Protein AF-A0A835P5L2-F1 (afdb_monomer_lite)

Sequence (137 aa):
MKTEKEQELLGNIPTVNNMLFSGQVLYGNDELTNGLTSLKVRDCELEQTWLFFSWPLVSVQGEDCFVRLNFRGQLTIIDDTGKNSSALPTAANPTKGEYVLILEGLLAQIYGPSAWSTNVRGVQPIVHLMLPSDAQE

Radius of gyration: 19.62 Å; chains: 1; bounding box: 63×39×57 Å

Secondary structure (DSSP, 8-state):
---GGGTTTSPPPPPBTTEEETT-EEETT-EEE-SSEEEEEETTEEEEEETTEEEEEEE-SSSS-EEEE-TTS-EEEE-TTSS-EEE----SSPPSS--EEEEETTEEEEE-S-------TT----------S----

Structure (mmCIF, N/CA/C/O backbone):
data_AF-A0A835P5L2-F1
#
_entry.id   AF-A0A835P5L2-F1
#
loop_
_atom_site.group_PDB
_atom_site.id
_atom_site.type_symbol
_atom_site.label_atom_id
_atom_site.label_alt_id
_atom_site.label_comp_id
_atom_site.label_asym_id
_atom_site.label_entity_id
_atom_site.label_seq_id
_atom_site.pdbx_PDB_ins_code
_atom_site.Cartn_x
_atom_site.Cartn_y
_atom_site.Cartn_z
_atom_site.occupancy
_atom_site.B_iso_or_equiv
_atom_site.auth_seq_id
_atom_site.auth_comp_id
_atom_site.auth_asym_id
_atom_site.auth_atom_id
_atom_site.pdbx_PDB_model_num
ATOM 1 N N . MET A 1 1 ? -33.165 -4.835 -18.213 1.00 38.41 1 MET A N 1
ATOM 2 C CA . MET A 1 1 ? -32.359 -5.948 -17.667 1.00 38.41 1 MET A CA 1
ATOM 3 C C . MET A 1 1 ? -31.127 -6.099 -18.535 1.00 38.41 1 MET A C 1
ATOM 5 O O . MET A 1 1 ? -31.222 -6.672 -19.610 1.00 38.41 1 MET A O 1
ATOM 9 N N . LYS A 1 2 ? -30.017 -5.475 -18.130 1.00 36.59 2 LYS A N 1
ATOM 10 C CA . LYS A 1 2 ? -28.715 -5.624 -18.787 1.00 36.59 2 LYS A CA 1
ATOM 11 C C . LYS A 1 2 ? -27.964 -6.690 -17.989 1.00 36.59 2 LYS A C 1
ATOM 13 O O . LYS A 1 2 ? -27.920 -6.616 -16.768 1.00 36.59 2 LYS A O 1
ATOM 18 N N . THR A 1 3 ? -27.563 -7.731 -18.696 1.00 38.94 3 THR A N 1
ATOM 19 C CA . THR A 1 3 ? -27.228 -9.073 -18.220 1.00 38.94 3 THR A CA 1
ATOM 20 C C . THR A 1 3 ? -26.039 -9.082 -17.251 1.00 38.94 3 THR A C 1
ATOM 22 O O . THR A 1 3 ? -25.033 -8.432 -17.521 1.00 38.94 3 THR A O 1
ATOM 25 N N . GLU A 1 4 ? -26.127 -9.895 -16.192 1.00 45.00 4 GLU A N 1
ATOM 26 C CA . GLU A 1 4 ? -25.097 -10.213 -15.172 1.00 45.00 4 GLU A CA 1
ATOM 27 C C . GLU A 1 4 ? -23.681 -10.517 -15.710 1.00 45.00 4 GLU A C 1
ATOM 29 O O . GLU A 1 4 ? -22.714 -10.487 -14.959 1.00 45.00 4 GLU A O 1
ATOM 34 N N . LYS A 1 5 ? -23.515 -10.742 -17.018 1.00 39.53 5 LYS A N 1
ATOM 35 C CA . LYS A 1 5 ? -22.228 -11.064 -17.653 1.00 39.53 5 LYS A CA 1
ATOM 36 C C . LYS A 1 5 ? -21.260 -9.881 -17.806 1.00 39.53 5 LYS A C 1
ATOM 38 O O . LYS A 1 5 ? -20.086 -10.109 -18.068 1.00 39.53 5 LYS A O 1
ATOM 43 N N . GLU A 1 6 ? -21.708 -8.631 -17.653 1.00 38.78 6 GLU A N 1
ATOM 44 C CA . GLU A 1 6 ? -20.798 -7.464 -17.658 1.00 38.78 6 GLU A CA 1
ATOM 45 C C . GLU A 1 6 ? -20.146 -7.204 -16.286 1.00 38.78 6 GLU A C 1
ATOM 47 O O . GLU A 1 6 ? -19.129 -6.518 -16.228 1.00 38.78 6 GLU A O 1
ATOM 52 N N . GLN A 1 7 ? -20.683 -7.762 -15.192 1.00 41.16 7 GLN A N 1
ATOM 53 C CA . GLN A 1 7 ? -20.079 -7.644 -13.856 1.00 41.16 7 GLN A CA 1
ATOM 54 C C . GLN A 1 7 ? -18.979 -8.687 -13.603 1.00 41.16 7 GLN A C 1
ATOM 56 O O . GLN A 1 7 ? -18.059 -8.416 -12.840 1.00 41.16 7 GLN A O 1
ATOM 61 N N . GLU A 1 8 ? -19.005 -9.827 -14.298 1.00 36.34 8 GLU A N 1
ATOM 62 C CA . GLU A 1 8 ? -17.997 -10.895 -14.167 1.00 36.34 8 GLU A CA 1
ATOM 63 C C . GLU A 1 8 ? -16.652 -10.560 -14.858 1.00 36.34 8 GLU A C 1
ATOM 65 O O . GLU A 1 8 ? -15.634 -11.196 -14.607 1.00 36.34 8 GLU A O 1
ATOM 70 N N . LEU A 1 9 ? -16.621 -9.515 -15.697 1.00 42.91 9 LEU A N 1
ATOM 71 C CA . LEU A 1 9 ? -15.409 -8.987 -16.346 1.00 42.91 9 LEU A CA 1
ATOM 72 C C . LEU A 1 9 ? -14.678 -7.917 -15.517 1.00 42.91 9 LEU A C 1
ATOM 74 O O . LEU A 1 9 ? -13.601 -7.474 -15.912 1.00 42.91 9 LEU A O 1
ATOM 78 N N . LEU A 1 10 ? -15.212 -7.546 -14.349 1.00 43.09 10 LEU A N 1
ATOM 79 C CA . LEU A 1 10 ? -14.480 -6.824 -13.303 1.00 43.09 10 LEU A CA 1
ATOM 80 C C . LEU A 1 10 ? -13.756 -7.825 -12.394 1.00 43.09 10 LEU A C 1
ATOM 82 O O . LEU A 1 10 ? -13.821 -7.718 -11.172 1.00 43.09 10 LEU A O 1
ATOM 86 N N . GLY A 1 11 ? -13.124 -8.843 -12.987 1.00 48.84 11 GLY A N 1
ATOM 87 C CA . GLY A 1 11 ? -12.347 -9.821 -12.237 1.00 48.84 11 GLY A CA 1
ATOM 88 C C . GLY A 1 11 ? -11.349 -9.076 -11.361 1.00 48.84 11 GLY A C 1
ATOM 89 O O . GLY A 1 11 ? -10.552 -8.291 -11.878 1.00 48.84 11 GLY A O 1
ATOM 90 N N . ASN A 1 12 ? -11.443 -9.268 -10.042 1.00 66.38 12 ASN A N 1
ATOM 91 C CA . ASN A 1 12 ? -10.477 -8.719 -9.101 1.00 66.38 12 ASN A CA 1
ATOM 92 C C . ASN A 1 12 ? -9.080 -9.004 -9.653 1.00 66.38 12 ASN A C 1
ATOM 94 O O . ASN A 1 12 ? -8.763 -10.158 -9.951 1.00 66.38 12 ASN A O 1
ATOM 98 N N . ILE A 1 13 ? -8.280 -7.950 -9.840 1.00 74.00 13 ILE A N 1
ATOM 99 C CA . ILE A 1 13 ? -6.893 -8.093 -10.284 1.00 74.00 13 ILE A CA 1
ATOM 100 C C . ILE A 1 13 ? -6.249 -9.107 -9.329 1.00 74.00 13 ILE A C 1
ATOM 102 O O . ILE A 1 13 ? -6.343 -8.892 -8.114 1.00 74.00 13 ILE A O 1
ATOM 106 N N . PRO A 1 14 ? -5.664 -10.211 -9.831 1.00 80.62 14 PRO A N 1
ATOM 107 C CA . PRO A 1 14 ? -5.033 -11.198 -8.971 1.00 80.62 14 PRO A CA 1
ATOM 108 C C . PRO A 1 14 ? -4.026 -10.522 -8.046 1.00 80.62 14 PRO A C 1
ATOM 110 O O . PRO A 1 14 ? -3.273 -9.638 -8.466 1.00 80.62 14 PRO A O 1
ATOM 113 N N . THR A 1 15 ? -4.034 -10.905 -6.775 1.00 84.31 15 THR A N 1
ATOM 114 C CA . THR A 1 15 ? -3.042 -10.413 -5.826 1.00 84.31 15 THR A CA 1
ATOM 115 C C . THR A 1 15 ? -1.681 -11.007 -6.175 1.00 84.31 15 THR A C 1
ATOM 117 O O . THR A 1 15 ? -1.556 -12.180 -6.531 1.00 84.31 15 THR A O 1
ATOM 120 N N . VAL A 1 16 ? -0.649 -10.171 -6.112 1.00 91.75 16 VAL A N 1
ATOM 121 C CA . VAL A 1 16 ? 0.744 -10.566 -6.317 1.00 91.75 16 VAL A CA 1
ATOM 122 C C . VAL A 1 16 ? 1.498 -10.148 -5.068 1.00 91.75 16 VAL A C 1
ATOM 124 O O . VAL A 1 16 ? 1.373 -9.009 -4.634 1.00 91.75 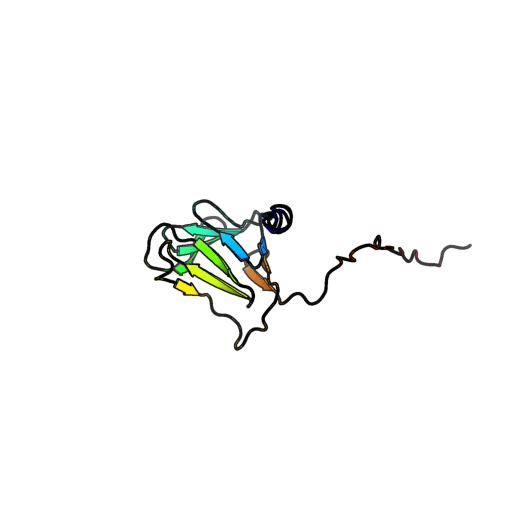16 VAL A O 1
ATOM 127 N N . ASN A 1 17 ? 2.283 -11.057 -4.490 1.00 94.50 17 ASN A N 1
ATOM 128 C CA . ASN A 1 17 ? 2.836 -10.875 -3.146 1.00 94.50 17 ASN A CA 1
ATOM 129 C C . ASN A 1 17 ? 3.612 -9.570 -2.955 1.00 94.50 17 ASN A C 1
ATOM 131 O O . ASN A 1 17 ? 3.587 -9.026 -1.868 1.00 94.50 17 ASN A O 1
ATOM 135 N N . ASN A 1 18 ? 4.300 -9.052 -3.971 1.00 96.81 18 ASN A N 1
ATOM 136 C CA . ASN A 1 18 ? 5.101 -7.834 -3.853 1.00 96.81 18 ASN A CA 1
ATOM 137 C C . ASN A 1 18 ? 4.522 -6.639 -4.626 1.00 96.81 18 ASN A C 1
ATOM 139 O O . ASN A 1 18 ? 5.247 -5.664 -4.831 1.00 96.81 18 ASN A O 1
ATOM 143 N N . MET A 1 19 ? 3.269 -6.709 -5.093 1.00 96.44 19 MET A N 1
ATOM 144 C CA . MET A 1 19 ? 2.661 -5.647 -5.898 1.00 96.44 19 MET A CA 1
ATOM 145 C C . MET A 1 19 ? 1.231 -5.318 -5.473 1.00 96.44 19 MET A C 1
ATOM 147 O O . MET A 1 19 ? 0.429 -6.205 -5.197 1.00 96.44 19 MET A O 1
ATOM 151 N N . LEU A 1 20 ? 0.898 -4.030 -5.519 1.00 96.81 20 LEU A N 1
ATOM 152 C CA . LEU A 1 20 ? -0.459 -3.522 -5.348 1.00 96.81 20 LEU A CA 1
ATOM 153 C C . LEU A 1 20 ? -0.813 -2.626 -6.535 1.00 96.81 20 LEU A C 1
ATOM 155 O O . LEU A 1 20 ? -0.245 -1.549 -6.711 1.00 96.81 20 LEU A O 1
ATOM 159 N N . PHE A 1 21 ? -1.744 -3.075 -7.365 1.00 96.38 21 PHE A N 1
ATOM 160 C CA . PHE A 1 21 ? -2.222 -2.346 -8.535 1.00 96.38 21 PHE A CA 1
ATOM 161 C C . PHE A 1 21 ? -3.275 -1.300 -8.160 1.00 96.38 21 PHE A C 1
ATOM 163 O O . PHE A 1 21 ? -3.971 -1.417 -7.149 1.00 96.38 21 PHE A O 1
ATOM 170 N N . SER A 1 22 ? -3.434 -0.275 -9.003 1.00 95.81 22 SER A N 1
ATOM 171 C CA . SER A 1 22 ? -4.504 0.713 -8.848 1.00 95.81 22 SER A CA 1
ATOM 172 C C . SER A 1 22 ? -5.864 0.045 -8.643 1.00 95.81 22 SER A C 1
ATOM 174 O O . SER A 1 22 ? -6.292 -0.804 -9.419 1.00 95.81 22 SER A O 1
ATOM 176 N N . GLY A 1 23 ? -6.572 0.477 -7.605 1.00 93.81 23 GLY A N 1
ATOM 177 C CA . GLY A 1 23 ? -7.877 -0.041 -7.220 1.00 93.81 23 GLY A CA 1
ATOM 178 C C . GLY A 1 23 ? -7.822 -1.153 -6.176 1.00 93.81 23 GLY A C 1
ATOM 179 O O . GLY A 1 23 ? -8.785 -1.243 -5.415 1.00 93.81 23 GLY A O 1
ATOM 180 N N . GLN A 1 24 ? -6.727 -1.919 -6.092 1.00 95.31 24 GLN A N 1
ATOM 181 C CA . GLN A 1 24 ? -6.544 -2.938 -5.057 1.00 95.31 24 GLN A CA 1
ATOM 182 C C . GLN A 1 24 ? -6.344 -2.306 -3.676 1.00 95.31 24 GLN A C 1
ATOM 184 O O . GLN A 1 24 ? -5.958 -1.136 -3.544 1.00 95.31 24 GLN A O 1
ATOM 189 N N . VAL A 1 25 ? -6.621 -3.111 -2.652 1.00 95.06 25 VAL A N 1
ATOM 190 C CA . VAL A 1 25 ? -6.543 -2.727 -1.246 1.00 95.06 25 VAL A CA 1
ATOM 191 C C . VAL A 1 25 ? -5.665 -3.697 -0.460 1.00 95.06 25 VAL A C 1
ATOM 193 O O . VAL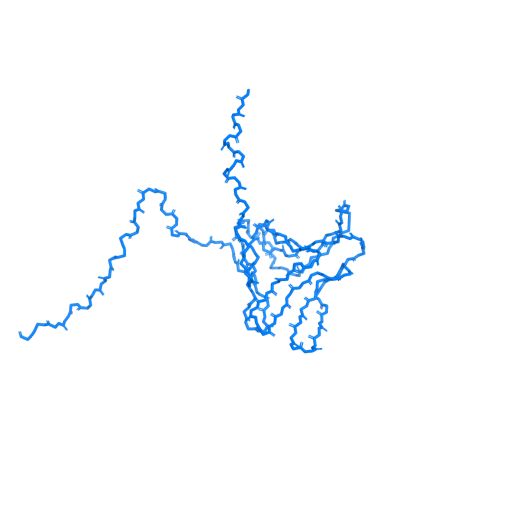 A 1 25 ? -5.596 -4.873 -0.804 1.00 95.06 25 VAL A O 1
ATOM 196 N N . LEU A 1 26 ? -5.016 -3.191 0.587 1.00 94.56 26 LEU A N 1
ATOM 197 C CA . LEU A 1 26 ? -4.415 -3.977 1.667 1.00 94.56 26 LEU A CA 1
ATOM 198 C C . LEU A 1 26 ? -5.238 -3.730 2.929 1.00 94.56 26 LEU A C 1
ATOM 200 O O . LEU A 1 26 ? -5.446 -2.572 3.292 1.00 94.56 26 LEU A O 1
ATOM 204 N N . TYR A 1 27 ? -5.704 -4.785 3.584 1.00 93.00 27 TYR A N 1
ATOM 205 C CA . TYR A 1 27 ? -6.556 -4.690 4.768 1.00 93.00 27 TYR A CA 1
ATOM 206 C C . TYR A 1 27 ? -6.256 -5.823 5.756 1.00 93.00 27 TYR A C 1
ATOM 208 O O . TYR A 1 27 ? -5.843 -6.913 5.361 1.00 93.00 27 TYR A O 1
ATOM 216 N N . GLY A 1 28 ? -6.504 -5.589 7.046 1.00 86.94 28 GLY A N 1
ATOM 217 C CA . GLY A 1 28 ? -6.400 -6.623 8.074 1.00 86.94 28 GLY A CA 1
ATOM 218 C C . GLY A 1 28 ? -5.001 -7.240 8.150 1.00 86.94 28 GLY A C 1
ATOM 219 O O . GLY A 1 28 ? -4.038 -6.554 8.468 1.00 86.94 28 GLY A O 1
ATOM 220 N N . ASN A 1 29 ? -4.893 -8.543 7.871 1.00 83.38 29 ASN A N 1
ATOM 221 C CA . ASN A 1 29 ? -3.624 -9.283 7.917 1.00 83.38 29 ASN A CA 1
ATOM 222 C C . ASN A 1 29 ? -2.914 -9.377 6.554 1.00 83.38 29 ASN A C 1
ATOM 224 O O . ASN A 1 29 ? -1.926 -10.106 6.445 1.00 83.38 29 ASN A O 1
ATOM 228 N N . ASP A 1 30 ? -3.414 -8.691 5.523 1.00 92.06 30 ASP A N 1
ATOM 229 C CA . ASP A 1 30 ? -2.774 -8.680 4.212 1.00 92.06 30 ASP A CA 1
ATOM 230 C C . ASP A 1 30 ? -1.428 -7.951 4.269 1.00 92.06 30 ASP A C 1
ATOM 232 O O . ASP A 1 30 ? -1.256 -6.929 4.940 1.00 92.06 30 ASP A O 1
ATOM 236 N N . GLU A 1 31 ? -0.463 -8.470 3.521 1.00 93.94 31 GLU A N 1
ATOM 237 C CA . GLU A 1 31 ? 0.895 -7.952 3.498 1.00 93.94 31 GLU A CA 1
ATOM 238 C C . GLU A 1 31 ? 1.466 -8.074 2.088 1.00 93.94 31 GLU A C 1
ATOM 240 O O . GLU A 1 31 ? 1.349 -9.120 1.444 1.00 93.94 31 GLU A O 1
ATOM 245 N N . LEU A 1 32 ? 2.124 -7.011 1.622 1.00 96.56 32 LEU A N 1
ATOM 246 C CA . LEU A 1 32 ? 3.057 -7.141 0.514 1.00 96.56 32 LEU A CA 1
ATOM 247 C C . LEU A 1 32 ? 4.408 -7.577 1.057 1.00 96.56 32 LEU A C 1
ATOM 249 O O . LEU A 1 32 ? 4.898 -7.003 2.023 1.00 96.56 32 LEU A O 1
ATOM 253 N N . THR A 1 33 ? 5.050 -8.540 0.416 1.00 95.69 33 THR A N 1
ATOM 254 C CA . THR A 1 33 ? 6.372 -9.026 0.795 1.00 95.69 33 THR A CA 1
ATOM 255 C C . THR A 1 33 ? 7.181 -9.428 -0.426 1.00 95.69 33 THR A C 1
ATOM 257 O O . THR A 1 33 ? 6.663 -10.000 -1.386 1.00 95.69 33 THR A O 1
ATOM 260 N N . ASN A 1 34 ? 8.482 -9.155 -0.375 1.00 94.75 34 ASN A N 1
ATOM 261 C CA . ASN A 1 34 ? 9.460 -9.686 -1.326 1.00 94.75 34 ASN A CA 1
ATOM 262 C C . ASN A 1 34 ? 10.415 -10.707 -0.676 1.00 94.75 34 ASN A C 1
ATOM 264 O O . ASN A 1 34 ? 11.441 -11.054 -1.257 1.00 94.75 34 ASN A O 1
ATOM 268 N N . GLY A 1 35 ? 10.090 -11.166 0.538 1.00 92.00 35 GLY A N 1
ATOM 269 C CA . GLY A 1 35 ? 10.908 -12.077 1.341 1.00 92.00 35 GLY A CA 1
ATOM 270 C C . GLY A 1 35 ? 11.992 -11.397 2.187 1.00 92.00 35 GLY A C 1
ATOM 271 O O . GLY A 1 35 ? 12.493 -12.020 3.119 1.00 92.00 35 GLY A O 1
ATOM 272 N N . LEU A 1 36 ? 12.335 -10.135 1.908 1.00 92.44 36 LEU A N 1
ATOM 273 C CA . LEU A 1 36 ? 13.302 -9.344 2.682 1.00 92.44 36 LEU A CA 1
ATOM 274 C C . LEU A 1 36 ? 12.622 -8.234 3.486 1.00 92.44 36 LEU A C 1
ATOM 276 O O . LEU A 1 36 ? 12.954 -8.008 4.651 1.00 92.44 36 LEU A O 1
ATOM 280 N N . THR A 1 37 ? 11.697 -7.529 2.842 1.00 95.75 37 THR A N 1
ATOM 281 C CA . THR A 1 37 ? 10.864 -6.504 3.461 1.00 95.75 37 THR A CA 1
ATOM 282 C C . THR A 1 37 ? 9.402 -6.835 3.297 1.00 95.75 37 THR A C 1
ATOM 284 O O . THR A 1 37 ? 9.017 -7.638 2.437 1.00 95.75 37 THR A O 1
ATOM 287 N N . SER A 1 38 ? 8.594 -6.190 4.127 1.00 96.00 38 SER A N 1
ATOM 288 C CA . SER A 1 38 ? 7.158 -6.277 4.022 1.00 96.00 38 SER A CA 1
ATOM 289 C C . SER A 1 38 ? 6.459 -4.950 4.285 1.00 96.00 38 SER A C 1
ATOM 291 O O . SER A 1 38 ? 7.019 -4.056 4.916 1.00 96.00 38 SER A O 1
ATOM 293 N N . LEU A 1 39 ? 5.250 -4.815 3.748 1.00 96.56 39 LEU A N 1
ATOM 294 C CA . LEU A 1 39 ? 4.397 -3.641 3.860 1.00 96.56 39 LEU A CA 1
ATOM 295 C C . LEU A 1 39 ? 2.986 -4.100 4.231 1.00 96.56 39 LEU A C 1
ATOM 297 O O . LEU A 1 39 ? 2.369 -4.848 3.472 1.00 96.56 39 LEU A O 1
ATOM 301 N N . LYS A 1 40 ? 2.468 -3.645 5.371 1.00 95.81 40 LYS A N 1
ATOM 302 C CA . LYS A 1 40 ? 1.154 -4.061 5.885 1.00 95.81 40 LYS A CA 1
ATOM 303 C C . LYS A 1 40 ? 0.456 -2.946 6.643 1.00 95.81 40 LYS A C 1
ATOM 305 O O . LYS A 1 40 ? 1.093 -1.992 7.084 1.00 95.81 40 LYS A O 1
ATOM 310 N N . VAL A 1 41 ? -0.848 -3.106 6.823 1.00 95.56 41 VAL A N 1
ATOM 311 C CA . VAL A 1 41 ? -1.644 -2.238 7.692 1.00 95.56 41 VAL A CA 1
ATOM 312 C C . VAL A 1 41 ? -1.779 -2.907 9.054 1.00 95.56 41 VAL A C 1
ATOM 314 O O . VAL A 1 41 ? -2.173 -4.066 9.138 1.00 95.56 41 VAL A O 1
ATOM 317 N N . ARG A 1 42 ? -1.450 -2.192 10.125 1.00 93.94 42 ARG A N 1
ATOM 318 C CA . ARG A 1 42 ? -1.638 -2.630 11.510 1.00 93.94 42 ARG A CA 1
ATOM 319 C C . ARG A 1 42 ? -2.086 -1.437 12.334 1.00 93.94 42 ARG A C 1
ATOM 321 O O . ARG A 1 42 ? -1.514 -0.371 12.190 1.00 93.94 42 ARG A O 1
ATOM 328 N N . ASP A 1 43 ? -3.116 -1.600 13.159 1.00 93.50 43 ASP A N 1
ATOM 329 C CA . ASP A 1 43 ? -3.599 -0.545 14.065 1.00 93.50 43 ASP A CA 1
ATOM 330 C C . ASP A 1 43 ? -3.826 0.812 13.363 1.00 93.50 43 ASP A C 1
ATOM 332 O O . ASP A 1 43 ? -3.475 1.873 13.873 1.00 93.50 43 ASP A O 1
ATOM 336 N N . CYS A 1 44 ? -4.404 0.772 12.153 1.00 95.75 44 CYS A N 1
ATOM 337 C CA . CYS A 1 44 ? -4.612 1.948 11.299 1.00 95.75 44 CYS A CA 1
ATOM 338 C C . CYS A 1 44 ? -3.332 2.733 10.958 1.00 95.75 44 CYS A C 1
ATOM 340 O O . CYS A 1 44 ? -3.361 3.930 10.656 1.00 95.75 44 CYS A O 1
ATOM 342 N N . GLU A 1 45 ? -2.213 2.019 10.920 1.00 95.62 45 GLU A N 1
ATOM 343 C CA . GLU A 1 45 ? -0.901 2.475 10.503 1.00 95.62 45 GLU A CA 1
ATOM 344 C C . GLU A 1 45 ? -0.385 1.584 9.369 1.00 95.62 45 GLU A C 1
ATOM 346 O O . GLU A 1 45 ? -0.414 0.355 9.432 1.00 95.62 45 GLU A O 1
ATOM 351 N N . LEU A 1 46 ? 0.056 2.207 8.280 1.00 95.81 46 LEU A N 1
ATOM 352 C CA . LEU A 1 46 ? 0.803 1.528 7.235 1.00 95.81 46 LEU A CA 1
ATOM 353 C C . LEU A 1 46 ? 2.261 1.458 7.676 1.00 95.81 46 LEU A C 1
ATOM 355 O O . LEU A 1 46 ? 2.941 2.485 7.739 1.00 95.81 46 LEU A O 1
ATOM 359 N N . GLU A 1 47 ? 2.737 0.251 7.933 1.00 95.31 47 GLU A N 1
ATOM 360 C CA . GLU A 1 47 ? 4.095 -0.015 8.387 1.00 95.31 47 GLU A CA 1
ATOM 361 C C . GLU A 1 47 ? 4.900 -0.723 7.301 1.00 95.31 47 GLU A C 1
ATOM 363 O O . GLU A 1 47 ? 4.396 -1.625 6.622 1.00 95.31 47 GLU A O 1
ATOM 368 N N . GLN A 1 48 ? 6.179 -0.364 7.192 1.00 95.00 48 GLN A N 1
ATOM 369 C CA . GLN A 1 48 ? 7.157 -1.152 6.456 1.00 95.00 48 GLN A CA 1
ATOM 370 C C . GLN A 1 48 ? 8.116 -1.832 7.436 1.00 95.00 48 GLN A C 1
ATOM 372 O O . GLN A 1 48 ? 8.697 -1.191 8.311 1.00 95.00 48 GLN A O 1
ATOM 377 N N . THR A 1 49 ? 8.300 -3.138 7.268 1.00 95.38 49 THR A N 1
ATOM 378 C CA . THR A 1 49 ? 9.190 -3.957 8.088 1.00 95.38 49 THR A CA 1
ATOM 379 C C . THR A 1 49 ? 10.397 -4.423 7.274 1.00 95.38 49 THR A C 1
ATOM 381 O O . THR A 1 49 ? 10.272 -4.857 6.128 1.00 95.38 49 THR A O 1
ATOM 384 N N . TRP A 1 50 ? 11.579 -4.374 7.883 1.00 94.44 50 TRP A N 1
ATOM 385 C CA . TRP A 1 50 ? 12.807 -4.996 7.398 1.00 94.44 50 TRP A CA 1
ATOM 386 C C . TRP A 1 50 ? 13.489 -5.745 8.544 1.00 94.44 50 TRP A C 1
ATOM 388 O O . TRP A 1 50 ? 13.897 -5.145 9.542 1.00 94.44 50 TRP A O 1
ATOM 398 N N . LEU A 1 51 ? 13.632 -7.065 8.394 1.00 89.38 51 LEU A N 1
ATOM 399 C CA . LEU A 1 51 ? 14.111 -7.956 9.456 1.00 89.38 51 LEU A CA 1
ATOM 400 C C . LEU A 1 51 ? 13.295 -7.767 10.753 1.00 89.38 51 LEU A C 1
ATOM 402 O O . LEU A 1 51 ? 12.119 -8.110 10.792 1.00 89.38 51 LEU A O 1
ATOM 406 N N . PHE A 1 52 ? 13.910 -7.236 11.810 1.00 87.88 52 PHE A N 1
ATOM 407 C CA . PHE A 1 52 ? 13.288 -6.990 13.116 1.00 87.88 52 PHE A CA 1
ATOM 408 C C . PHE A 1 52 ? 12.958 -5.509 13.362 1.00 87.88 52 PHE A C 1
ATOM 410 O O . PHE A 1 52 ? 12.504 -5.154 14.448 1.00 87.88 52 PHE A O 1
ATOM 417 N N . PHE A 1 53 ? 13.177 -4.642 12.370 1.00 92.94 53 PHE A N 1
ATOM 418 C CA . PHE A 1 53 ? 12.826 -3.227 12.433 1.00 92.94 53 PHE A CA 1
ATOM 419 C C . PHE A 1 53 ? 11.523 -2.981 11.672 1.00 92.94 53 PHE A C 1
ATOM 421 O O . PHE A 1 53 ? 11.420 -3.347 10.505 1.00 92.94 53 PHE A O 1
ATOM 428 N N . SER A 1 54 ? 10.547 -2.340 12.316 1.00 93.31 54 SER A N 1
ATOM 429 C CA . SER A 1 54 ? 9.338 -1.818 11.665 1.00 93.31 54 SER A CA 1
ATOM 430 C C . SER A 1 54 ? 9.305 -0.306 11.823 1.00 93.31 54 SER A C 1
ATOM 432 O O . SER A 1 54 ? 9.711 0.207 12.871 1.00 93.31 54 SER A O 1
ATOM 434 N N . TRP A 1 55 ? 8.846 0.405 10.798 1.00 93.19 55 TRP A N 1
ATOM 435 C CA . TRP A 1 55 ? 8.627 1.843 10.878 1.00 93.19 55 TRP A CA 1
ATOM 436 C C . TRP A 1 55 ? 7.306 2.261 10.221 1.00 93.19 55 TRP A C 1
ATOM 438 O O . TRP A 1 55 ? 6.942 1.728 9.165 1.00 93.19 55 TRP A O 1
ATOM 448 N N . PRO A 1 56 ? 6.612 3.250 10.810 1.00 94.19 56 PRO A N 1
ATOM 449 C CA . PRO A 1 56 ? 5.419 3.837 10.222 1.00 94.19 56 PRO A CA 1
ATOM 450 C C . PRO A 1 56 ? 5.740 4.615 8.951 1.00 94.19 56 PRO A C 1
ATOM 452 O O . PRO A 1 56 ? 6.729 5.348 8.886 1.00 94.19 56 PRO A O 1
ATOM 455 N N . LEU A 1 57 ? 4.852 4.524 7.966 1.00 93.81 57 LEU A N 1
ATOM 456 C CA . LEU A 1 57 ? 4.851 5.386 6.785 1.00 93.81 57 LEU A CA 1
ATOM 457 C C . LEU A 1 57 ? 3.737 6.430 6.852 1.00 93.81 57 LEU A C 1
ATOM 459 O O . LEU A 1 57 ? 3.956 7.601 6.546 1.00 93.81 57 LEU A O 1
ATOM 463 N N . VAL A 1 58 ? 2.532 6.003 7.227 1.00 95.19 58 VAL A N 1
ATOM 464 C CA . VAL A 1 58 ? 1.360 6.869 7.365 1.00 95.19 58 VAL A CA 1
ATOM 465 C C . VAL A 1 58 ? 0.357 6.217 8.306 1.00 95.19 58 VAL A C 1
ATOM 467 O O . VAL A 1 58 ? 0.174 5.006 8.264 1.00 95.19 58 VAL A O 1
ATOM 470 N N . SER A 1 59 ? -0.318 7.015 9.124 1.00 95.50 59 SER A N 1
ATOM 471 C CA . SER A 1 59 ? -1.373 6.544 10.015 1.00 95.50 59 SER A CA 1
ATOM 472 C C . SER A 1 59 ? -2.610 7.424 9.925 1.00 95.50 59 SER A C 1
ATOM 474 O O . SER A 1 59 ? -2.585 8.549 9.409 1.00 95.50 59 SER A O 1
ATOM 476 N N . VAL A 1 60 ? -3.717 6.874 10.405 1.00 96.88 60 VAL A N 1
ATOM 477 C CA . VAL A 1 60 ? -5.001 7.552 10.500 1.00 96.88 60 VAL A CA 1
ATOM 478 C C . VAL A 1 60 ? -5.699 7.125 11.786 1.00 96.88 60 VAL A C 1
ATOM 480 O O . VAL A 1 60 ? -5.466 6.039 12.301 1.00 96.88 60 VAL A O 1
ATOM 483 N N . GLN A 1 61 ? -6.556 7.986 12.328 1.00 96.12 61 GLN A N 1
ATOM 484 C CA . GLN A 1 61 ? -7.431 7.592 13.429 1.00 96.12 61 GLN A CA 1
ATOM 485 C C . GLN A 1 61 ? -8.630 6.823 12.878 1.00 96.12 61 GLN A C 1
ATOM 487 O O . GLN A 1 61 ? -9.294 7.300 11.957 1.00 96.12 61 GLN A O 1
ATOM 492 N N . GLY A 1 62 ? -8.940 5.674 13.466 1.00 94.69 62 GLY A N 1
ATOM 493 C CA . GLY A 1 62 ? -10.084 4.867 13.067 1.00 94.69 62 GLY A CA 1
ATOM 494 C C . GLY A 1 62 ? -9.959 3.426 13.536 1.00 94.69 62 GLY A C 1
ATOM 495 O O . GLY A 1 62 ? -9.067 3.089 14.312 1.00 94.69 62 GLY A O 1
ATOM 496 N N . GLU A 1 63 ? -10.866 2.603 13.031 1.00 95.00 63 GLU A N 1
ATOM 497 C CA . GLU A 1 63 ? -10.867 1.150 13.173 1.00 95.00 63 GLU A CA 1
ATOM 498 C C . GLU A 1 63 ? -11.018 0.540 11.775 1.00 95.00 63 GLU A C 1
ATOM 500 O O . GLU A 1 63 ? -11.451 1.226 10.841 1.00 95.00 63 GLU A O 1
ATOM 505 N N . ASP A 1 64 ? -10.611 -0.724 11.632 1.00 95.12 64 ASP A N 1
ATOM 506 C CA . ASP A 1 64 ? -10.744 -1.493 10.391 1.00 95.12 64 ASP A CA 1
ATOM 507 C C . ASP A 1 64 ? -10.230 -0.732 9.150 1.00 95.12 64 ASP A C 1
ATOM 509 O O . ASP A 1 64 ? -10.861 -0.659 8.095 1.00 95.12 64 ASP A O 1
ATOM 513 N N . CYS A 1 65 ? -9.037 -0.144 9.275 1.00 96.88 65 CYS A N 1
ATOM 514 C CA . CYS A 1 65 ? -8.442 0.631 8.197 1.00 96.88 65 CYS A CA 1
ATOM 515 C C . CYS A 1 65 ? -7.876 -0.243 7.078 1.00 96.88 65 CYS A C 1
ATOM 517 O O . CYS A 1 65 ? -7.280 -1.297 7.308 1.00 96.88 65 CYS A O 1
ATOM 519 N N . PHE A 1 66 ? -7.965 0.271 5.856 1.00 97.25 66 PHE A N 1
ATOM 520 C CA . PHE A 1 66 ? -7.345 -0.310 4.674 1.00 97.25 66 PHE A CA 1
ATOM 521 C C . PHE A 1 66 ? -6.504 0.726 3.936 1.00 97.25 66 PHE A C 1
ATOM 523 O O . PHE A 1 66 ? -6.727 1.935 4.014 1.00 97.25 66 PHE A O 1
ATOM 530 N N . VAL A 1 67 ? -5.537 0.241 3.168 1.00 97.19 67 VAL A N 1
ATOM 531 C CA . VAL A 1 67 ? -4.734 1.050 2.256 1.00 97.19 67 VAL A CA 1
ATOM 532 C C . VAL A 1 67 ? -5.163 0.778 0.830 1.00 97.19 67 VAL A C 1
ATOM 534 O O . VAL A 1 67 ? -5.378 -0.366 0.450 1.00 97.19 67 VAL A O 1
ATOM 537 N N . ARG A 1 68 ? -5.256 1.827 0.015 1.00 96.81 68 ARG A N 1
ATOM 538 C CA . ARG A 1 68 ? -5.628 1.735 -1.396 1.00 96.81 68 ARG A CA 1
ATOM 539 C C . ARG A 1 68 ? -4.681 2.547 -2.264 1.00 96.81 68 ARG A C 1
ATOM 541 O O . ARG A 1 68 ? -4.433 3.719 -1.983 1.00 96.81 68 ARG A O 1
ATOM 548 N N . LEU A 1 69 ? -4.222 1.956 -3.367 1.00 97.12 69 LEU A N 1
ATOM 549 C CA . LEU A 1 69 ? -3.563 2.703 -4.439 1.00 97.12 69 LEU A CA 1
ATOM 550 C C . LEU A 1 69 ? -4.622 3.198 -5.426 1.00 97.12 69 LEU A C 1
ATOM 552 O O . LEU A 1 69 ? -5.366 2.402 -5.995 1.00 97.12 69 LEU A O 1
ATOM 556 N N . ASN A 1 70 ? -4.720 4.505 -5.655 1.00 95.81 70 ASN A N 1
ATOM 557 C CA . ASN A 1 70 ? -5.697 5.043 -6.603 1.00 95.81 70 ASN A CA 1
ATOM 558 C C . ASN A 1 70 ? -5.144 5.145 -8.044 1.00 95.81 70 ASN A C 1
ATOM 560 O O . ASN A 1 70 ? -3.975 4.880 -8.320 1.00 95.81 70 ASN A O 1
ATOM 564 N N . PHE A 1 71 ? -5.997 5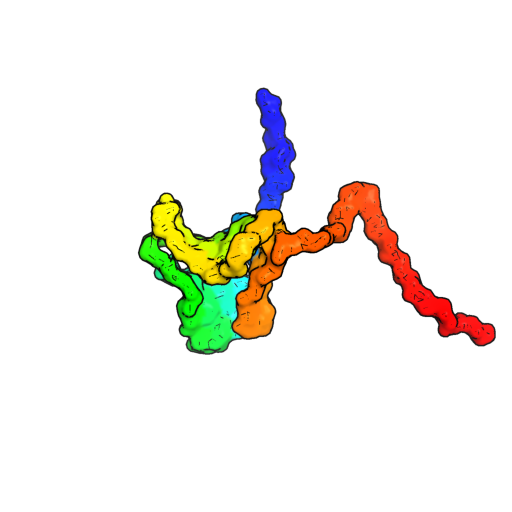.557 -8.988 1.00 96.00 71 PHE A N 1
ATOM 565 C CA . PHE A 1 71 ? -5.656 5.737 -10.413 1.00 96.00 71 PHE A CA 1
ATOM 566 C C . PHE A 1 71 ? -4.895 7.043 -10.710 1.00 96.00 71 PHE A C 1
ATOM 568 O O . PHE A 1 71 ? -4.963 7.588 -11.812 1.00 96.00 71 PHE A O 1
ATOM 575 N N . ARG A 1 72 ? -4.246 7.615 -9.699 1.00 95.94 72 ARG A N 1
ATOM 576 C CA . ARG A 1 72 ? -3.390 8.804 -9.786 1.00 95.94 72 ARG A CA 1
ATOM 577 C C . ARG A 1 72 ? -2.051 8.580 -9.075 1.00 95.94 72 ARG A C 1
ATOM 579 O O . ARG A 1 72 ? -1.347 9.542 -8.800 1.00 95.94 72 ARG A O 1
ATOM 586 N N . GLY A 1 73 ? -1.723 7.330 -8.743 1.00 95.81 73 GLY A N 1
ATOM 587 C CA . GLY A 1 73 ? -0.470 6.981 -8.076 1.00 95.81 73 GLY A CA 1
ATOM 588 C C . GLY A 1 73 ? -0.391 7.417 -6.613 1.00 95.81 73 GLY A C 1
ATOM 589 O O . GLY A 1 73 ? 0.700 7.476 -6.061 1.00 95.81 73 GLY A O 1
ATOM 590 N N . GLN A 1 74 ? -1.519 7.731 -5.974 1.00 96.44 74 GLN A N 1
ATOM 591 C CA . GLN A 1 74 ? -1.548 8.095 -4.562 1.00 96.44 74 GLN A CA 1
ATOM 592 C C . GLN A 1 74 ? -1.969 6.888 -3.724 1.00 96.44 74 GLN A C 1
ATOM 594 O O . GLN A 1 74 ? -3.018 6.283 -3.971 1.00 96.44 74 GLN A O 1
ATOM 599 N N . LEU A 1 75 ? -1.133 6.559 -2.739 1.00 96.56 75 LEU A N 1
ATOM 600 C CA . LEU A 1 75 ? -1.407 5.549 -1.726 1.00 96.56 75 LEU A CA 1
ATOM 601 C C . LEU A 1 75 ? -2.068 6.220 -0.522 1.00 96.56 75 LEU A C 1
ATOM 603 O O . LEU A 1 75 ? -1.528 7.182 0.028 1.00 96.56 75 LEU A O 1
ATOM 607 N N . THR A 1 76 ? -3.239 5.735 -0.132 1.00 97.25 76 THR A N 1
ATOM 608 C CA . THR A 1 76 ? -4.052 6.347 0.923 1.00 97.25 76 THR A CA 1
ATOM 609 C C . THR A 1 76 ? -4.487 5.288 1.917 1.00 97.25 76 THR A C 1
ATOM 611 O O . THR A 1 76 ? -5.013 4.258 1.501 1.00 97.25 76 THR A O 1
ATOM 614 N N . ILE A 1 77 ? -4.281 5.553 3.206 1.00 97.56 77 ILE A N 1
ATOM 615 C CA . ILE A 1 77 ? -4.901 4.805 4.297 1.00 97.56 77 ILE A CA 1
ATOM 616 C C . ILE A 1 77 ? -6.239 5.457 4.645 1.00 97.56 77 ILE A C 1
ATOM 618 O O . ILE A 1 77 ? -6.341 6.686 4.688 1.00 97.56 77 ILE A O 1
ATOM 622 N N . ILE A 1 78 ? -7.269 4.639 4.816 1.00 97.62 78 ILE A N 1
ATOM 623 C CA . ILE A 1 78 ? -8.664 5.055 4.962 1.00 97.62 78 ILE A CA 1
ATOM 624 C C . ILE A 1 78 ? -9.282 4.198 6.068 1.00 97.62 78 ILE A C 1
ATOM 626 O O . ILE A 1 78 ? -9.041 2.991 6.098 1.00 97.62 78 ILE A O 1
ATOM 630 N N . ASP A 1 79 ? -10.041 4.810 6.976 1.00 96.81 79 ASP A N 1
ATOM 631 C CA . ASP A 1 79 ? -10.834 4.076 7.968 1.00 96.81 79 ASP A CA 1
ATOM 632 C C . ASP A 1 79 ? -12.082 3.433 7.338 1.00 96.81 79 ASP A C 1
ATOM 634 O O . ASP A 1 79 ? -12.507 3.831 6.252 1.00 96.81 79 ASP A O 1
ATOM 638 N N . ASP A 1 80 ? -12.713 2.472 8.018 1.00 95.31 80 ASP A N 1
ATOM 639 C CA . ASP A 1 80 ? -13.915 1.800 7.489 1.00 95.31 80 ASP A CA 1
ATOM 640 C C . ASP A 1 80 ? -15.065 2.781 7.185 1.00 95.31 80 ASP A C 1
ATOM 642 O O . ASP A 1 80 ? -15.823 2.619 6.226 1.00 95.31 80 ASP A O 1
ATOM 646 N N . THR A 1 81 ? -15.160 3.887 7.934 1.00 95.25 81 THR A N 1
ATOM 647 C CA . THR A 1 81 ? -16.197 4.901 7.685 1.00 95.25 81 THR A CA 1
ATOM 648 C C . THR A 1 81 ? -15.920 5.779 6.460 1.00 95.25 81 THR A C 1
ATOM 650 O O . THR A 1 81 ? -16.819 6.488 5.993 1.00 95.25 81 THR A O 1
ATOM 653 N N . GLY A 1 82 ? -14.684 5.775 5.953 1.00 93.19 82 GLY A N 1
ATOM 654 C CA . GLY A 1 82 ? -14.213 6.637 4.873 1.00 93.19 82 GLY A CA 1
ATOM 655 C C . GLY A 1 82 ? -14.113 8.123 5.233 1.00 93.19 82 GLY A C 1
ATOM 656 O O . GLY A 1 82 ? -13.930 8.950 4.336 1.00 93.19 82 GLY A O 1
ATOM 657 N N . LYS A 1 83 ? -14.270 8.492 6.510 1.00 93.81 83 LYS A N 1
ATOM 658 C CA . LYS A 1 83 ? -14.226 9.889 6.977 1.00 93.81 83 LYS A CA 1
ATOM 659 C C . LYS A 1 83 ? -12.809 10.346 7.269 1.00 93.81 83 LYS A C 1
ATOM 661 O O . LYS A 1 83 ? -12.492 11.514 7.045 1.00 93.81 83 LYS A O 1
ATOM 666 N N . ASN A 1 84 ? -11.980 9.440 7.770 1.00 96.44 84 ASN A N 1
ATOM 667 C CA . ASN A 1 84 ? -10.598 9.718 8.087 1.00 96.44 84 ASN A CA 1
ATOM 668 C C . ASN A 1 84 ? -9.726 9.069 7.018 1.00 96.44 84 ASN A C 1
ATOM 670 O O . ASN A 1 84 ? -9.796 7.871 6.752 1.00 96.44 84 ASN A O 1
ATOM 674 N N . SER A 1 85 ? -8.878 9.877 6.393 1.00 96.50 85 SER A N 1
ATOM 675 C CA . SER A 1 85 ? -7.926 9.375 5.413 1.00 96.50 85 SER A CA 1
ATOM 676 C C . SER A 1 85 ? -6.642 10.176 5.458 1.00 96.50 85 SER A C 1
ATOM 678 O O . SER A 1 85 ? -6.668 11.389 5.679 1.00 96.50 85 SER A O 1
ATOM 680 N N . SER A 1 86 ? -5.531 9.498 5.216 1.00 97.38 86 SER A N 1
ATOM 681 C CA . SER A 1 86 ? -4.222 10.121 5.085 1.00 97.38 86 SER A CA 1
ATOM 682 C C . SER A 1 86 ? -3.492 9.496 3.906 1.00 97.38 86 SER A C 1
A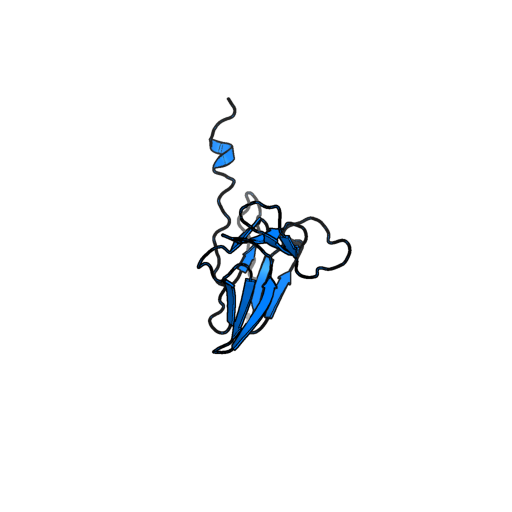TOM 684 O O . SER A 1 86 ? -3.616 8.300 3.642 1.00 97.38 86 SER A O 1
ATOM 686 N N . ALA A 1 87 ? -2.774 10.308 3.141 1.00 94.94 87 ALA A N 1
ATOM 687 C CA . ALA A 1 87 ? -2.129 9.868 1.915 1.00 94.94 87 ALA A CA 1
ATOM 688 C C . ALA A 1 87 ? -0.628 10.105 1.977 1.00 94.94 87 ALA A C 1
ATOM 690 O O . ALA A 1 87 ? -0.176 11.142 2.465 1.00 94.94 87 ALA A O 1
ATOM 691 N N . LEU A 1 88 ? 0.136 9.171 1.412 1.00 93.38 88 LEU A N 1
ATOM 692 C CA . LEU A 1 88 ? 1.550 9.412 1.179 1.00 93.38 88 LEU A CA 1
ATOM 693 C C . LEU A 1 88 ? 1.738 10.532 0.144 1.00 93.38 88 LEU A C 1
ATOM 695 O O . LEU A 1 88 ? 0.906 10.693 -0.763 1.00 93.38 88 LEU A O 1
ATOM 699 N N . PRO A 1 89 ? 2.834 11.303 0.254 1.00 89.38 89 PRO A N 1
ATOM 700 C CA . PRO A 1 89 ? 3.188 12.293 -0.748 1.00 89.38 89 PRO A CA 1
ATOM 701 C C . PRO A 1 89 ? 3.263 11.671 -2.147 1.00 89.38 89 PRO A C 1
ATOM 703 O O . PRO A 1 89 ? 3.818 10.594 -2.343 1.00 89.38 89 PRO A O 1
ATOM 706 N N . THR A 1 90 ? 2.726 12.384 -3.130 1.00 87.75 90 THR A N 1
ATOM 707 C CA . THR A 1 90 ? 2.771 12.032 -4.555 1.00 87.75 90 THR A CA 1
ATOM 708 C C . THR A 1 90 ? 3.255 13.245 -5.349 1.00 87.75 90 THR A C 1
ATOM 710 O O . THR A 1 90 ? 3.220 14.373 -4.852 1.00 87.75 90 THR A O 1
ATOM 713 N N . ALA A 1 91 ? 3.700 13.030 -6.589 1.00 83.06 91 ALA A N 1
ATOM 714 C CA . ALA A 1 91 ? 4.041 14.110 -7.510 1.00 83.06 91 ALA A CA 1
ATOM 715 C C . ALA A 1 91 ? 2.892 15.128 -7.646 1.00 83.06 91 ALA A C 1
ATOM 717 O O . ALA A 1 91 ? 1.716 14.773 -7.540 1.00 83.06 91 ALA A O 1
ATOM 718 N N . ALA A 1 92 ? 3.231 16.393 -7.910 1.00 80.00 92 ALA A N 1
ATOM 719 C CA . ALA A 1 92 ? 2.244 17.437 -8.160 1.00 80.00 92 ALA A CA 1
ATOM 720 C C . ALA A 1 92 ? 1.505 17.173 -9.485 1.00 80.00 92 ALA A C 1
ATOM 722 O O . ALA A 1 92 ? 2.137 16.990 -10.523 1.00 80.00 92 ALA A O 1
ATOM 723 N N . ASN A 1 93 ? 0.169 17.193 -9.452 1.00 84.62 93 ASN A N 1
ATOM 724 C CA . ASN A 1 93 ? -0.715 16.979 -10.609 1.00 84.62 93 ASN A CA 1
ATOM 725 C C . ASN A 1 93 ? -0.491 15.650 -11.367 1.00 84.62 93 ASN A C 1
ATOM 727 O O . ASN A 1 93 ? -0.253 15.665 -12.576 1.00 84.62 93 ASN A O 1
ATOM 731 N N . PRO A 1 94 ? -0.617 14.488 -10.701 1.00 87.50 94 PRO A N 1
ATOM 732 C CA . PRO A 1 94 ? -0.424 13.204 -11.356 1.00 87.50 94 PRO A CA 1
ATOM 733 C C . PRO A 1 94 ? -1.514 12.949 -12.406 1.00 87.50 94 PRO A C 1
ATOM 735 O O . PRO A 1 94 ? -2.719 13.151 -12.174 1.00 87.50 94 PRO A O 1
ATOM 738 N N . THR A 1 95 ? -1.085 12.486 -13.579 1.00 93.12 95 THR A N 1
ATOM 739 C CA . THR A 1 95 ? -1.972 12.072 -14.668 1.00 93.12 95 THR A CA 1
ATOM 740 C C . THR A 1 95 ? -2.871 10.924 -14.206 1.00 93.12 95 THR A C 1
ATOM 742 O O . THR A 1 95 ? -2.468 10.061 -13.440 1.00 93.12 95 THR A O 1
ATOM 745 N N . LYS A 1 96 ? -4.132 10.898 -14.643 1.00 95.38 96 LYS A N 1
ATOM 746 C CA . LYS A 1 96 ? -5.011 9.763 -14.339 1.00 95.38 96 LYS A CA 1
ATOM 747 C C . LYS A 1 96 ? -4.611 8.560 -15.205 1.00 95.38 96 LYS A C 1
ATOM 749 O O . LYS A 1 96 ? -4.503 8.721 -16.417 1.00 95.38 96 LYS A O 1
ATOM 754 N N . GLY A 1 97 ? -4.462 7.377 -14.615 1.00 94.69 97 GLY A N 1
ATOM 755 C CA . GLY A 1 97 ? -4.145 6.134 -15.325 1.00 94.69 97 GLY A CA 1
ATOM 756 C C . GLY A 1 97 ? -3.943 4.944 -14.384 1.00 94.69 97 GLY A C 1
ATOM 757 O O . GLY A 1 97 ? -4.285 5.020 -13.206 1.00 94.69 97 GLY A O 1
ATOM 758 N N . GLU A 1 98 ? -3.419 3.839 -14.908 1.00 95.38 98 GLU A N 1
ATOM 759 C CA . GLU A 1 98 ? -3.098 2.641 -14.120 1.00 95.38 98 GLU A CA 1
ATOM 760 C C . GLU A 1 98 ? -1.703 2.760 -13.510 1.00 95.38 98 GLU A C 1
ATOM 762 O O . GLU A 1 98 ? -0.737 3.022 -14.224 1.00 95.38 98 GLU A O 1
ATOM 767 N N . TYR A 1 99 ? -1.610 2.557 -12.201 1.00 96.56 99 TYR A N 1
ATOM 768 C CA . TYR A 1 99 ? -0.377 2.581 -11.425 1.00 96.56 99 TYR A CA 1
ATOM 769 C C . TYR A 1 99 ? -0.169 1.241 -10.722 1.00 96.56 99 TYR A C 1
ATOM 771 O O . TYR A 1 99 ? -1.111 0.473 -10.510 1.00 96.56 99 TYR A O 1
ATOM 779 N N . VAL A 1 100 ? 1.070 0.985 -10.318 1.00 96.75 100 VAL A N 1
ATOM 780 C CA . VAL A 1 100 ? 1.436 -0.160 -9.485 1.00 96.75 100 VAL A CA 1
ATOM 781 C C . VAL A 1 100 ? 2.417 0.283 -8.410 1.00 96.75 100 VAL A C 1
ATOM 783 O O . VAL A 1 100 ? 3.375 0.998 -8.696 1.00 96.75 100 VAL A O 1
ATOM 786 N N . LEU A 1 101 ? 2.170 -0.125 -7.171 1.00 96.69 101 LEU A N 1
ATOM 787 C CA . LEU A 1 101 ? 3.165 -0.101 -6.110 1.00 96.69 101 LEU A CA 1
ATOM 788 C C . LEU A 1 101 ? 3.905 -1.433 -6.141 1.00 96.69 101 LEU A C 1
ATOM 790 O O . LEU A 1 101 ? 3.263 -2.479 -6.130 1.00 96.69 101 LEU A O 1
ATOM 794 N N . ILE A 1 102 ? 5.232 -1.393 -6.165 1.00 96.69 102 ILE A N 1
ATOM 795 C CA . ILE A 1 102 ? 6.093 -2.574 -6.130 1.00 96.69 102 ILE A CA 1
ATOM 796 C C . ILE A 1 102 ? 7.005 -2.466 -4.911 1.00 96.69 102 ILE A C 1
ATOM 798 O O . ILE A 1 102 ? 7.642 -1.434 -4.692 1.00 96.69 102 ILE A O 1
ATOM 802 N N . LEU A 1 103 ? 7.073 -3.542 -4.129 1.00 95.38 103 LEU A N 1
ATOM 803 C CA . LEU A 1 103 ? 8.040 -3.693 -3.050 1.00 95.38 103 LEU A CA 1
ATOM 804 C C . LEU A 1 103 ? 9.317 -4.346 -3.601 1.00 95.38 103 LEU A C 1
ATOM 806 O O . LEU A 1 103 ? 9.402 -5.569 -3.742 1.00 95.38 103 LEU A O 1
ATOM 810 N N . GLU A 1 104 ? 10.316 -3.529 -3.931 1.00 91.69 104 GLU A N 1
ATOM 811 C CA . GLU A 1 104 ? 11.581 -3.948 -4.545 1.00 91.69 104 GLU A CA 1
ATOM 812 C C . GLU A 1 104 ? 12.756 -3.719 -3.583 1.00 91.69 104 GLU A C 1
ATOM 814 O O . GLU A 1 104 ? 13.068 -2.595 -3.184 1.00 91.69 104 GLU A O 1
ATOM 819 N N . GLY A 1 105 ? 13.420 -4.805 -3.177 1.00 89.69 105 GLY A N 1
ATOM 820 C CA . GLY A 1 105 ? 14.497 -4.752 -2.190 1.00 89.69 105 GLY A CA 1
ATOM 821 C C . GLY A 1 105 ? 14.025 -4.161 -0.857 1.00 89.69 105 GLY A C 1
ATOM 822 O O . GLY A 1 105 ? 13.205 -4.764 -0.161 1.00 89.69 105 GLY A O 1
ATOM 823 N N . LEU A 1 106 ? 14.557 -2.988 -0.502 1.00 90.44 106 LEU A N 1
ATOM 824 C CA . LEU A 1 106 ? 14.214 -2.265 0.729 1.00 90.44 106 LEU A CA 1
ATOM 825 C C . LEU A 1 106 ? 13.193 -1.136 0.526 1.00 90.44 106 LEU A C 1
ATOM 827 O O . LEU A 1 106 ? 12.898 -0.420 1.479 1.00 90.44 106 LEU A O 1
ATOM 831 N N . LEU A 1 107 ? 12.687 -0.925 -0.691 1.00 89.75 107 LEU A N 1
ATOM 832 C CA . LEU A 1 107 ? 11.874 0.243 -1.029 1.00 89.75 107 LEU A CA 1
ATOM 833 C C . LEU A 1 107 ? 10.513 -0.165 -1.596 1.00 89.75 107 LEU A C 1
ATOM 835 O O . LEU A 1 107 ? 10.424 -1.032 -2.463 1.00 89.75 107 LEU A O 1
ATOM 839 N N . ALA A 1 108 ? 9.459 0.519 -1.153 1.00 92.50 108 ALA A N 1
ATOM 840 C CA . ALA A 1 108 ? 8.162 0.518 -1.819 1.00 92.50 108 ALA A CA 1
ATOM 841 C C . ALA A 1 108 ? 8.097 1.706 -2.791 1.00 92.50 108 ALA A C 1
ATOM 843 O O . ALA A 1 108 ? 8.187 2.860 -2.371 1.00 92.50 108 ALA A O 1
ATOM 844 N N . GLN A 1 109 ? 7.956 1.435 -4.088 1.00 93.88 109 GLN A N 1
ATOM 845 C CA . GLN A 1 109 ? 7.932 2.460 -5.137 1.00 93.88 109 GLN A CA 1
ATOM 846 C C . GLN A 1 109 ? 6.656 2.367 -5.967 1.00 93.88 109 GLN A C 1
ATOM 848 O O . GLN A 1 109 ? 6.184 1.275 -6.274 1.00 93.88 109 GLN A O 1
ATOM 853 N N . ILE A 1 110 ? 6.102 3.521 -6.342 1.00 95.19 110 ILE A N 1
ATOM 854 C CA . ILE A 1 110 ? 4.904 3.620 -7.180 1.00 95.19 110 ILE A CA 1
ATOM 855 C C . ILE A 1 110 ? 5.320 4.007 -8.598 1.00 95.19 110 ILE A C 1
ATOM 857 O O . ILE A 1 110 ? 5.960 5.037 -8.804 1.00 95.19 110 ILE A O 1
ATOM 861 N N . TYR A 1 111 ? 4.901 3.210 -9.577 1.00 94.50 111 TYR A N 1
ATOM 862 C CA . TYR A 1 111 ? 5.160 3.417 -10.998 1.00 94.50 111 TYR A CA 1
ATOM 863 C C . TYR A 1 111 ? 3.858 3.702 -11.742 1.00 94.50 111 TYR A C 1
ATOM 865 O O . TYR A 1 111 ? 2.841 3.047 -11.503 1.00 94.50 111 TYR A O 1
ATOM 873 N N . GLY A 1 112 ? 3.891 4.660 -12.671 1.00 93.94 112 GLY A N 1
ATOM 874 C CA . GLY A 1 112 ? 2.800 4.903 -13.611 1.00 93.94 112 GLY A CA 1
ATOM 875 C C . GLY A 1 112 ? 2.702 6.346 -14.136 1.00 93.94 112 GLY A C 1
ATOM 876 O O . GLY A 1 112 ? 3.543 7.185 -13.806 1.00 93.94 112 GLY A O 1
ATOM 877 N N . PRO A 1 113 ? 1.657 6.643 -14.934 1.00 95.31 113 PRO A N 1
ATOM 878 C CA . PRO A 1 113 ? 0.667 5.673 -15.398 1.00 95.31 113 PRO A CA 1
ATOM 879 C C . PRO A 1 113 ? 1.269 4.700 -16.430 1.00 95.31 113 PRO A C 1
ATOM 881 O O . PRO A 1 113 ? 2.327 4.974 -16.995 1.00 95.31 113 PRO A O 1
ATOM 884 N N . SER A 1 114 ? 0.609 3.565 -16.675 1.00 92.56 114 SER A N 1
ATOM 885 C CA . SER A 1 114 ? 1.028 2.590 -17.693 1.00 92.56 114 SER A CA 1
ATOM 886 C C . SER A 1 114 ? 1.269 3.257 -19.053 1.00 92.56 114 SER A C 1
ATOM 888 O O . SER A 1 114 ? 0.399 3.952 -19.581 1.00 92.56 114 SER A O 1
ATOM 890 N N . ALA A 1 115 ? 2.462 3.049 -19.613 1.00 91.94 115 ALA A N 1
ATOM 891 C CA . ALA A 1 115 ? 2.857 3.624 -20.897 1.00 91.94 115 ALA A CA 1
ATOM 892 C C . ALA A 1 115 ? 2.441 2.747 -22.091 1.00 91.94 115 ALA A C 1
ATOM 894 O O . ALA A 1 115 ? 2.206 3.262 -23.183 1.00 91.94 115 ALA A O 1
ATOM 895 N N . TRP A 1 116 ? 2.368 1.427 -21.900 1.00 88.88 116 TRP A N 1
ATOM 896 C CA . TRP A 1 116 ? 2.029 0.446 -22.932 1.00 88.88 116 TRP A CA 1
ATOM 897 C C . TRP A 1 116 ? 1.586 -0.877 -22.292 1.00 88.88 116 TRP A C 1
ATOM 899 O O . TRP A 1 116 ? 1.823 -1.127 -21.113 1.00 88.88 116 TRP A O 1
ATOM 909 N N . SER A 1 117 ? 0.940 -1.739 -23.075 1.00 84.62 117 SER A N 1
ATOM 910 C CA . SER A 1 117 ? 0.531 -3.078 -22.647 1.00 84.62 117 SER A CA 1
ATOM 911 C C . SER A 1 117 ? 0.752 -4.079 -23.775 1.00 84.62 117 SER A C 1
ATOM 913 O O . SER A 1 117 ? 0.553 -3.753 -24.944 1.00 84.62 117 SER A O 1
ATOM 915 N N . THR A 1 118 ? 1.124 -5.312 -23.428 1.00 84.06 118 THR A N 1
ATOM 916 C CA . THR A 1 118 ? 1.171 -6.445 -24.367 1.00 84.06 118 THR A CA 1
ATOM 917 C C . THR A 1 118 ? -0.212 -6.995 -24.701 1.00 84.06 118 THR A C 1
ATOM 919 O O . THR A 1 118 ? -0.308 -7.940 -25.480 1.00 84.06 118 THR A O 1
ATOM 922 N N . ASN A 1 119 ? -1.284 -6.446 -24.118 1.00 69.25 119 ASN A N 1
ATOM 923 C CA . ASN A 1 119 ? -2.651 -6.905 -24.327 1.00 69.25 119 ASN A CA 1
ATOM 924 C C . ASN A 1 119 ? -3.142 -6.541 -25.741 1.00 69.25 119 ASN A C 1
ATOM 926 O O . ASN A 1 119 ? -3.899 -5.596 -25.960 1.00 69.25 119 ASN A O 1
ATOM 930 N N . VAL A 1 120 ? -2.681 -7.305 -26.728 1.00 55.00 120 VAL A N 1
ATOM 931 C CA . VAL A 1 120 ? -3.261 -7.369 -28.065 1.00 55.00 120 VAL A CA 1
ATOM 932 C C . VAL A 1 120 ? -4.568 -8.143 -27.958 1.00 55.00 120 VAL A C 1
ATOM 934 O O . VAL A 1 120 ? -4.586 -9.373 -27.935 1.00 55.00 120 VAL A O 1
ATOM 937 N N . ARG A 1 121 ? -5.697 -7.430 -27.899 1.00 48.12 121 ARG A N 1
ATOM 938 C CA . ARG A 1 121 ? -7.005 -8.064 -28.096 1.00 48.12 121 ARG A CA 1
ATOM 939 C C . ARG A 1 121 ? -7.028 -8.710 -29.487 1.00 48.12 121 ARG A C 1
ATOM 941 O O . ARG A 1 121 ? -7.172 -8.016 -30.486 1.00 48.12 121 ARG A O 1
ATOM 948 N N . GLY A 1 122 ? -6.886 -10.035 -29.532 1.00 49.56 122 GLY A N 1
ATOM 949 C CA . GLY A 1 122 ? -7.124 -10.851 -30.726 1.00 49.56 122 GLY A CA 1
ATOM 950 C C . GLY A 1 122 ? -5.927 -11.151 -31.632 1.00 49.56 122 GLY A C 1
ATOM 951 O O . GLY A 1 122 ? -6.152 -11.648 -32.731 1.00 49.56 122 GLY A O 1
ATOM 952 N N . VAL A 1 123 ? -4.677 -10.919 -31.216 1.00 46.09 123 VAL A N 1
ATOM 953 C CA . VAL A 1 123 ? -3.505 -11.375 -31.988 1.00 46.09 123 VAL A CA 1
ATOM 954 C C . VAL A 1 123 ? -2.518 -12.050 -31.045 1.00 46.09 123 VAL A C 1
ATOM 956 O O . VAL A 1 123 ? -2.131 -11.475 -30.036 1.00 46.09 123 VAL A O 1
ATOM 959 N N . GLN A 1 124 ? -2.133 -13.289 -31.348 1.00 40.62 124 GLN A N 1
ATOM 960 C CA . GLN A 1 124 ? -1.027 -13.963 -30.664 1.00 40.62 124 GLN A CA 1
ATOM 961 C C . GLN A 1 124 ? 0.230 -13.089 -30.805 1.00 40.62 124 GLN A C 1
ATOM 963 O O . GLN A 1 124 ? 0.518 -12.661 -31.927 1.00 40.62 124 GLN A O 1
ATOM 968 N N . PRO A 1 125 ? 0.992 -12.804 -29.735 1.00 40.78 125 PRO A N 1
ATOM 969 C CA . PRO A 1 125 ? 2.265 -12.123 -29.895 1.00 40.78 125 PRO A CA 1
ATOM 970 C C . PRO A 1 125 ? 3.176 -13.008 -30.750 1.00 40.78 125 PRO A C 1
ATOM 972 O O . PRO A 1 125 ? 3.631 -14.063 -30.310 1.00 40.78 125 PRO A O 1
ATOM 975 N N . ILE A 1 126 ? 3.444 -12.584 -31.987 1.00 41.78 126 ILE A N 1
ATOM 976 C CA . ILE A 1 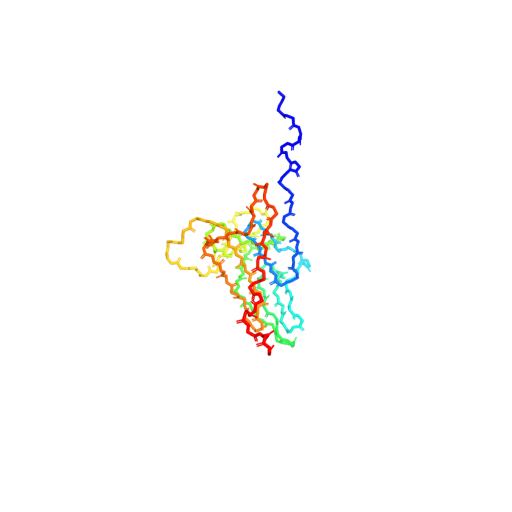126 ? 4.566 -13.114 -32.757 1.00 41.78 126 ILE A CA 1
ATOM 977 C C . ILE A 1 126 ? 5.808 -12.558 -32.072 1.00 41.78 126 ILE A C 1
ATOM 979 O O . ILE A 1 126 ? 6.277 -11.464 -32.380 1.00 41.78 126 ILE A O 1
ATOM 983 N N . VAL A 1 127 ? 6.328 -13.302 -31.098 1.00 43.94 127 VAL A N 1
ATOM 984 C CA . VAL A 1 127 ? 7.715 -13.137 -30.681 1.00 43.94 127 VAL A CA 1
ATOM 985 C C . VAL A 1 127 ? 8.539 -13.643 -31.856 1.00 43.94 127 VAL A C 1
ATOM 987 O O . VAL A 1 127 ? 8.850 -14.828 -31.957 1.00 43.94 127 VAL A O 1
ATOM 990 N N . HIS A 1 128 ? 8.845 -12.750 -32.796 1.00 39.56 128 HIS A N 1
ATOM 991 C CA . HIS A 1 128 ? 9.896 -13.014 -33.759 1.00 39.56 128 HIS A CA 1
ATOM 992 C C . HIS A 1 128 ? 11.187 -12.972 -32.946 1.00 39.56 128 HIS A C 1
ATOM 994 O O . HIS A 1 128 ? 11.763 -11.912 -32.710 1.00 39.56 128 HIS A O 1
ATOM 1000 N N . LEU A 1 129 ? 11.599 -14.134 -32.437 1.00 38.66 129 LEU A N 1
ATOM 1001 C CA . LEU A 1 129 ? 12.978 -14.345 -32.042 1.00 38.66 129 LEU A CA 1
ATOM 1002 C C . LEU A 1 129 ? 13.792 -14.006 -33.292 1.00 38.66 129 LEU A C 1
ATOM 1004 O O . LEU A 1 129 ? 13.800 -14.769 -34.260 1.00 38.66 129 LEU A O 1
ATOM 1008 N N . MET A 1 130 ? 14.395 -12.817 -33.315 1.00 35.34 130 MET A N 1
ATOM 1009 C CA . MET A 1 130 ? 15.522 -12.555 -34.191 1.00 35.34 130 MET A CA 1
ATOM 1010 C C . MET A 1 130 ? 16.631 -13.462 -33.672 1.00 35.34 130 MET A C 1
ATOM 1012 O O . MET A 1 130 ? 17.384 -13.101 -32.771 1.00 35.34 130 MET A O 1
ATOM 1016 N N . LEU A 1 131 ? 16.661 -14.692 -34.183 1.00 49.44 131 LEU A N 1
ATOM 1017 C CA . LEU A 1 131 ? 17.877 -15.479 -34.146 1.00 49.44 131 LEU A CA 1
ATOM 1018 C C . LEU A 1 131 ? 18.944 -14.642 -34.862 1.00 49.44 131 LEU A C 1
ATOM 1020 O O . LEU A 1 131 ? 18.651 -14.105 -35.936 1.00 49.44 131 LEU A O 1
ATOM 1024 N N . PRO A 1 132 ? 20.146 -14.485 -34.289 1.00 39.31 132 PRO A N 1
ATOM 1025 C CA . PRO A 1 132 ? 21.236 -13.860 -35.011 1.00 39.31 132 PRO A CA 1
ATOM 1026 C C . PRO A 1 132 ? 21.492 -14.674 -36.283 1.00 39.31 132 PRO A C 1
ATOM 1028 O O . PRO A 1 132 ? 21.857 -15.849 -36.235 1.00 39.31 132 PRO A O 1
ATOM 1031 N N . SER A 1 133 ? 21.248 -14.040 -37.429 1.00 49.62 133 SER A N 1
ATOM 1032 C CA . SER A 1 133 ? 21.875 -14.414 -38.689 1.00 49.62 133 SER A CA 1
ATOM 1033 C C . SER A 1 133 ? 23.360 -14.183 -38.487 1.00 49.62 133 SER A C 1
ATOM 1035 O O . SER A 1 133 ? 23.762 -13.031 -38.533 1.00 49.62 133 SER A O 1
ATOM 1037 N N . ASP A 1 134 ? 24.103 -15.232 -38.142 1.00 50.31 134 ASP A N 1
ATOM 1038 C CA . ASP A 1 134 ? 25.486 -15.478 -38.568 1.00 50.31 134 ASP A CA 1
ATOM 1039 C C . ASP A 1 134 ? 25.969 -16.797 -37.945 1.00 50.31 134 ASP A C 1
ATOM 1041 O O . ASP A 1 134 ? 26.587 -16.842 -36.884 1.00 50.31 134 ASP A O 1
ATOM 1045 N N . ALA A 1 135 ? 25.634 -17.896 -38.621 1.00 46.28 135 ALA A N 1
ATOM 1046 C CA . ALA A 1 135 ? 26.342 -19.171 -38.539 1.00 46.28 135 ALA A CA 1
ATOM 1047 C C . ALA A 1 135 ? 26.046 -19.966 -39.822 1.00 46.28 135 ALA A C 1
ATOM 1049 O O . ALA A 1 135 ? 25.226 -20.887 -39.852 1.00 46.28 135 ALA A O 1
ATOM 1050 N N . GLN A 1 136 ? 26.670 -19.541 -40.916 1.00 37.88 136 GLN A N 1
ATOM 1051 C CA . GLN A 1 136 ? 26.883 -20.367 -42.101 1.00 37.88 136 GLN A CA 1
ATOM 1052 C C . GLN A 1 136 ? 28.395 -20.345 -42.344 1.00 37.88 136 GLN A C 1
ATOM 1054 O O . GLN A 1 136 ? 28.952 -19.297 -42.670 1.00 37.88 136 GLN A O 1
ATOM 1059 N N . GLU A 1 137 ? 29.029 -21.480 -42.062 1.00 37.34 137 GLU A N 1
ATOM 1060 C CA . GLU A 1 137 ? 30.350 -21.860 -42.575 1.00 37.34 137 GLU A CA 1
ATOM 1061 C C . GLU A 1 137 ? 30.203 -22.340 -44.026 1.00 37.34 137 GLU A C 1
ATOM 1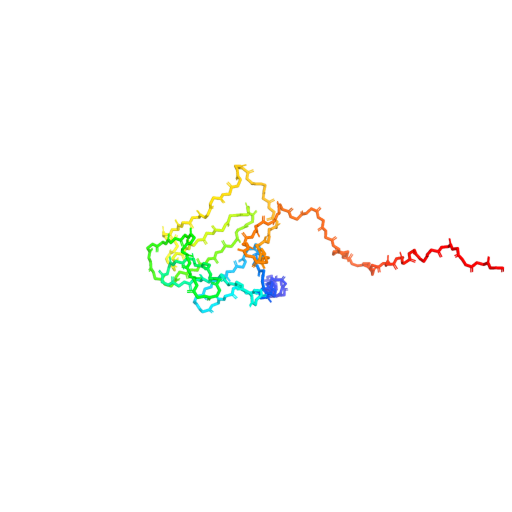063 O O . GLU A 1 137 ? 29.166 -22.986 -44.319 1.00 37.34 137 GLU A O 1
#

InterPro domains:
  IPR036426 Bulb-type lectin domain superfamily [G3DSA:2.90.10.10] (16-121)
  IPR036426 Bulb-type lectin domain superfamily [SSF51110] (15-119)

Organism: Vanilla planifolia (NCBI:txid51239)

Foldseek 3Di:
DPDPVVVVVPPPDDDDQFKAKAPDKAWDPRWRDPPQKIWHADPQFTWIDGDPDIDTDDGKDEPRWMWGQHQQRWIKIAHPVRPIIDIGDDDDPGDGAMKMFGDDNRDTDIDDDDPDDPPPPPDDPPPPPPDDPDDDD

pLDDT: mean 82.33, std 21.21, range [35.34, 97.62]